Protein AF-A0A7Y2NT24-F1 (afdb_monomer_lite)

Secondary structure (DSSP, 8-state):
-EEEEEEEEE-TTS-EEEEEEEEEETTTTEEEESS-EEEEETTEEEEEEEEEEEEPTT-SS-EEEEEEEEEEEEE----

pLDDT: mean 91.33, std 7.11, range [64.44, 98.19]

Radius of gyration: 12.64 Å; chains: 1; bounding box: 31×23×32 Å

Structure (mmCIF, N/CA/C/O backbone):
data_AF-A0A7Y2NT24-F1
#
_entry.id   AF-A0A7Y2NT24-F1
#
loop_
_atom_site.group_PDB
_atom_site.id
_atom_site.type_symbol
_atom_site.label_atom_id
_atom_site.label_alt_id
_atom_site.label_comp_id
_atom_site.label_asym_id
_atom_site.label_entity_id
_atom_site.label_seq_id
_atom_site.pdbx_PDB_ins_code
_atom_site.Cartn_x
_atom_site.Cartn_y
_atom_site.Cartn_z
_atom_site.occupancy
_atom_site.B_iso_or_equiv
_atom_site.auth_seq_id
_atom_site.auth_comp_id
_atom_si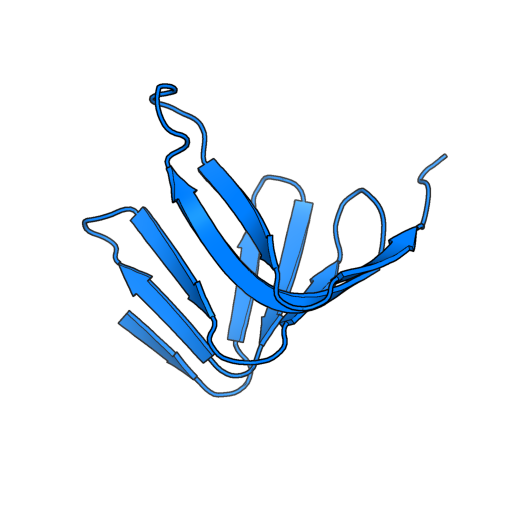te.auth_asym_id
_atom_site.auth_atom_id
_atom_site.pdbx_PDB_model_num
ATOM 1 N N . ALA A 1 1 ? 8.887 -11.706 -8.283 1.00 90.06 1 ALA A N 1
ATOM 2 C CA . ALA A 1 1 ? 7.878 -12.734 -8.584 1.00 90.06 1 ALA A CA 1
ATOM 3 C C . ALA A 1 1 ? 6.553 -12.053 -8.913 1.00 90.06 1 ALA A C 1
AT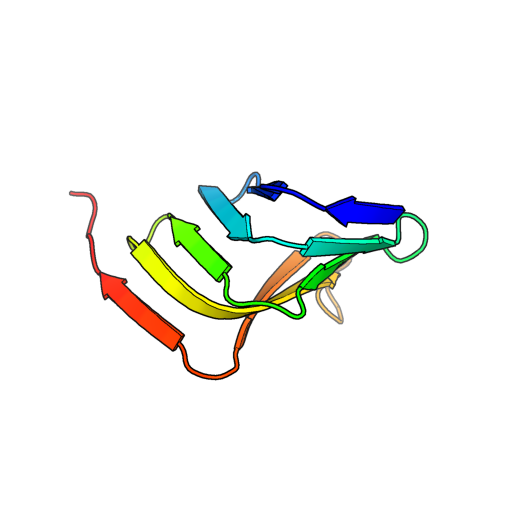OM 5 O O . ALA A 1 1 ? 6.440 -10.852 -8.702 1.00 90.06 1 ALA A O 1
ATOM 6 N N . ILE A 1 2 ? 5.575 -12.790 -9.437 1.00 93.06 2 ILE A N 1
ATOM 7 C CA . ILE A 1 2 ? 4.198 -12.304 -9.580 1.00 93.06 2 ILE A CA 1
ATOM 8 C C . ILE A 1 2 ? 3.334 -13.123 -8.620 1.00 93.06 2 ILE A C 1
ATOM 10 O O . ILE A 1 2 ? 3.417 -14.349 -8.626 1.00 93.06 2 ILE A O 1
ATOM 14 N N . LEU A 1 3 ? 2.555 -12.437 -7.788 1.00 91.94 3 LEU A N 1
ATOM 15 C CA . LEU A 1 3 ? 1.561 -13.004 -6.879 1.00 91.94 3 LEU A CA 1
ATOM 16 C C . LEU A 1 3 ? 0.179 -12.611 -7.404 1.00 91.94 3 LEU A C 1
ATOM 18 O O . LEU A 1 3 ? -0.005 -11.460 -7.802 1.00 91.94 3 LEU A O 1
ATOM 22 N N . GLN A 1 4 ? -0.750 -13.562 -7.466 1.00 92.12 4 GLN A N 1
ATOM 23 C CA . GLN A 1 4 ? -2.087 -13.375 -8.031 1.00 92.12 4 GLN A CA 1
ATOM 24 C C . GLN A 1 4 ? -3.134 -14.148 -7.229 1.00 92.12 4 GLN A C 1
ATOM 26 O O . GLN A 1 4 ? -2.828 -15.210 -6.690 1.00 92.12 4 GLN A O 1
ATOM 31 N N . GLY A 1 5 ? -4.371 -13.645 -7.236 1.00 83.69 5 GLY A N 1
ATOM 32 C CA . GLY A 1 5 ? -5.534 -14.327 -6.662 1.00 83.69 5 GLY A CA 1
ATOM 33 C C . GLY A 1 5 ? -5.660 -14.113 -5.157 1.00 83.69 5 GLY A C 1
ATOM 34 O O . GLY A 1 5 ? -5.424 -15.036 -4.385 1.00 83.69 5 GLY A O 1
ATOM 35 N N . GLY A 1 6 ? -6.046 -12.898 -4.750 1.00 82.25 6 G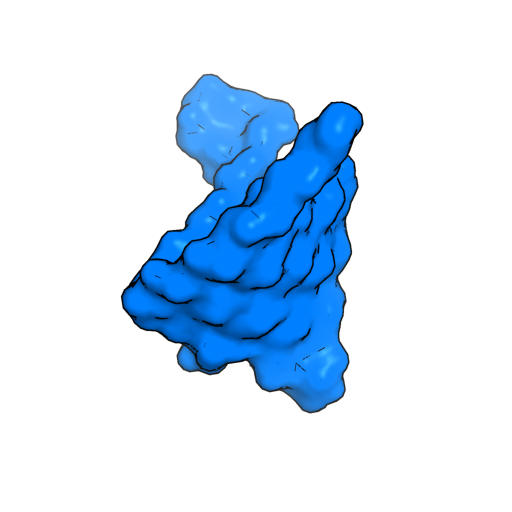LY A N 1
ATOM 36 C CA . GLY A 1 6 ? -6.207 -12.539 -3.338 1.00 82.25 6 GLY A CA 1
ATOM 37 C C . GLY A 1 6 ? -4.862 -12.415 -2.628 1.00 82.25 6 GLY A C 1
ATOM 38 O O . GLY A 1 6 ? -4.530 -13.211 -1.751 1.00 82.25 6 GLY A O 1
ATOM 39 N N . THR A 1 7 ? -4.057 -11.436 -3.041 1.00 91.19 7 THR A N 1
ATOM 40 C CA . THR A 1 7 ? -2.722 -11.225 -2.478 1.00 91.19 7 THR A CA 1
ATOM 41 C C . THR A 1 7 ? -2.780 -10.257 -1.306 1.00 91.19 7 THR A C 1
ATOM 43 O O . THR A 1 7 ? -3.378 -9.187 -1.407 1.00 91.19 7 THR A O 1
ATOM 46 N N . VAL A 1 8 ? -2.084 -10.610 -0.224 1.00 93.06 8 VAL A N 1
ATOM 47 C CA . VAL A 1 8 ? -1.934 -9.770 0.966 1.00 93.06 8 VAL A CA 1
ATOM 48 C C . VAL A 1 8 ? -0.467 -9.390 1.151 1.00 93.06 8 VAL A C 1
ATOM 50 O O . VAL A 1 8 ? 0.412 -10.255 1.146 1.00 93.06 8 VAL A O 1
ATOM 53 N N . LEU A 1 9 ? -0.196 -8.100 1.340 1.00 90.44 9 LEU A N 1
ATOM 54 C CA . LEU A 1 9 ? 1.096 -7.575 1.777 1.00 90.44 9 LEU A CA 1
ATOM 55 C C . LEU A 1 9 ? 0.963 -7.044 3.201 1.00 90.44 9 LEU A C 1
ATOM 57 O O . LEU A 1 9 ? 0.129 -6.184 3.468 1.00 90.44 9 LEU A O 1
ATOM 61 N N . GLN A 1 10 ? 1.822 -7.518 4.101 1.00 91.94 10 GLN A N 1
ATOM 62 C CA . GLN A 1 10 ? 1.944 -6.986 5.456 1.00 91.94 10 GLN A CA 1
ATOM 63 C C . GLN A 1 10 ? 3.289 -6.284 5.627 1.00 91.94 10 GLN A C 1
ATOM 65 O O . GLN A 1 10 ? 4.338 -6.830 5.285 1.00 91.94 10 GLN A O 1
ATOM 70 N N . SER A 1 11 ? 3.249 -5.069 6.166 1.00 86.31 11 SER A N 1
ATOM 71 C CA . SER A 1 11 ? 4.427 -4.268 6.490 1.00 86.31 11 SER A CA 1
ATOM 72 C C . SER A 1 11 ? 4.638 -4.209 7.998 1.00 86.31 11 SER A C 1
ATOM 74 O O . SER A 1 11 ? 3.690 -4.021 8.762 1.00 86.31 11 SER A O 1
ATOM 76 N N . SER A 1 12 ? 5.899 -4.236 8.433 1.00 85.19 12 SER A N 1
ATOM 77 C CA . SER A 1 12 ? 6.280 -3.998 9.833 1.00 85.19 12 SER A CA 1
ATOM 78 C C . SER A 1 12 ? 5.918 -2.594 10.335 1.00 85.19 12 SER A C 1
ATOM 80 O O . SER A 1 12 ? 5.963 -2.345 11.534 1.00 85.19 12 SER A O 1
ATOM 82 N N . THR A 1 13 ? 5.547 -1.677 9.436 1.00 83.19 13 THR A N 1
ATOM 83 C CA . THR A 1 13 ? 5.031 -0.338 9.765 1.00 83.19 13 THR A CA 1
ATOM 84 C C . THR A 1 13 ? 3.522 -0.307 10.042 1.00 83.19 13 THR A C 1
ATOM 86 O O . THR A 1 13 ? 2.951 0.774 10.158 1.00 83.19 13 THR A O 1
ATOM 89 N N . 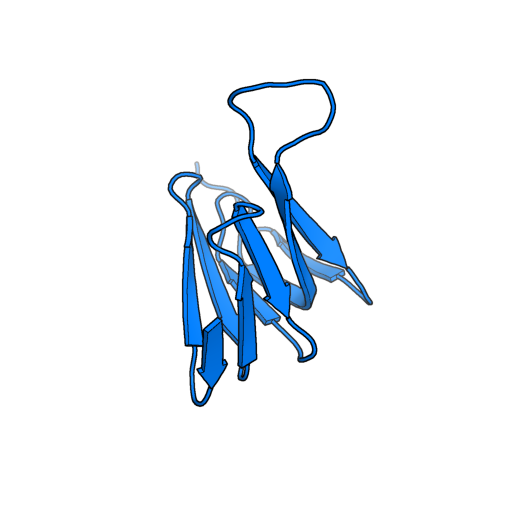GLY A 1 14 ? 2.869 -1.471 10.148 1.00 90.31 14 GLY A N 1
ATOM 90 C CA . GLY A 1 14 ? 1.462 -1.587 10.547 1.00 90.31 14 GLY A CA 1
ATOM 91 C C . GLY A 1 14 ? 0.458 -1.507 9.399 1.00 90.31 14 GLY A C 1
ATOM 92 O O . GLY A 1 14 ? -0.714 -1.257 9.652 1.00 90.31 14 GLY A O 1
ATOM 93 N N . TYR A 1 15 ? 0.899 -1.711 8.154 1.00 92.69 15 TYR A N 1
ATOM 94 C CA . TYR A 1 15 ? 0.010 -1.749 6.990 1.00 92.69 15 TYR A CA 1
ATOM 95 C C . TYR A 1 15 ? -0.298 -3.184 6.575 1.00 92.69 15 TYR A C 1
ATOM 97 O O . TYR A 1 15 ? 0.617 -4.000 6.450 1.00 92.69 15 TYR A O 1
ATOM 105 N N . THR A 1 16 ? -1.567 -3.455 6.290 1.00 95.94 16 THR A N 1
ATOM 106 C CA . THR A 1 16 ? -2.028 -4.640 5.559 1.00 95.94 16 THR A CA 1
ATOM 107 C C . THR A 1 16 ? -2.673 -4.163 4.268 1.00 95.94 16 THR A C 1
ATOM 109 O O . THR A 1 16 ? -3.555 -3.314 4.323 1.00 95.94 16 THR A O 1
ATOM 112 N N . VAL A 1 17 ? -2.208 -4.656 3.121 1.00 95.81 17 VAL A N 1
ATOM 113 C CA . VAL A 1 17 ? -2.685 -4.272 1.786 1.00 95.81 17 VAL A CA 1
ATOM 114 C C . VAL A 1 17 ? -3.210 -5.506 1.070 1.00 95.81 17 VAL A C 1
ATOM 116 O O . VAL A 1 17 ? -2.494 -6.498 0.954 1.00 95.81 17 VAL A O 1
ATOM 119 N N . GLU A 1 18 ? -4.425 -5.419 0.552 1.00 96.81 18 GLU A N 1
ATOM 120 C CA . GLU A 1 18 ? -5.105 -6.451 -0.220 1.00 96.81 18 GLU A CA 1
ATOM 121 C C . GLU A 1 18 ? -5.272 -5.995 -1.668 1.00 96.81 18 GLU A C 1
ATOM 123 O O . GLU A 1 18 ? -5.636 -4.845 -1.937 1.00 96.81 18 GLU A O 1
ATOM 128 N N . THR A 1 19 ? -4.987 -6.892 -2.611 1.00 96.62 19 THR A N 1
ATOM 129 C CA . THR A 1 19 ? -5.161 -6.644 -4.046 1.00 96.62 19 THR A CA 1
ATOM 130 C C . THR A 1 19 ? -5.182 -7.951 -4.837 1.00 96.62 19 THR A C 1
ATOM 132 O O . THR A 1 19 ? -4.784 -9.012 -4.344 1.00 96.62 19 THR A O 1
ATOM 135 N N . ASP A 1 20 ? -5.583 -7.884 -6.101 1.00 95.56 20 ASP A N 1
ATOM 136 C CA . ASP A 1 20 ? -5.605 -9.050 -6.983 1.00 95.56 20 ASP A CA 1
ATOM 137 C C . ASP A 1 20 ? -4.210 -9.483 -7.425 1.00 95.56 20 ASP A C 1
ATOM 139 O O . ASP A 1 20 ? -3.983 -10.679 -7.645 1.00 95.56 20 ASP A O 1
ATOM 143 N N . ARG A 1 21 ? -3.271 -8.534 -7.554 1.00 94.75 21 ARG A N 1
ATOM 144 C CA . ARG A 1 21 ? -1.944 -8.798 -8.110 1.00 94.75 21 ARG A CA 1
ATOM 145 C C . ARG A 1 21 ? -0.836 -7.935 -7.512 1.00 94.75 21 ARG A C 1
ATOM 147 O O . ARG A 1 21 ? -0.929 -6.713 -7.472 1.00 94.75 21 ARG A O 1
ATOM 154 N N . ILE A 1 22 ? 0.271 -8.584 -7.144 1.00 95.38 22 ILE A N 1
ATOM 155 C CA . ILE A 1 22 ? 1.512 -7.913 -6.726 1.00 95.38 22 ILE A CA 1
ATOM 156 C C . ILE A 1 22 ? 2.680 -8.399 -7.584 1.00 95.38 22 ILE A C 1
ATOM 158 O O . ILE A 1 22 ? 2.911 -9.601 -7.740 1.00 95.38 22 ILE A O 1
ATOM 162 N N . VAL A 1 23 ? 3.459 -7.461 -8.116 1.00 95.50 23 VAL A N 1
ATOM 163 C CA . VAL A 1 23 ? 4.738 -7.720 -8.785 1.00 95.50 23 VAL A CA 1
ATOM 164 C C . VAL A 1 23 ? 5.867 -7.342 -7.843 1.00 95.50 23 VAL A C 1
ATOM 166 O O . VAL A 1 23 ? 5.972 -6.196 -7.428 1.00 95.50 23 VAL A O 1
ATOM 169 N N . THR A 1 24 ? 6.735 -8.294 -7.520 1.00 94.00 24 THR A N 1
ATOM 170 C CA . THR A 1 24 ? 7.862 -8.087 -6.604 1.00 94.00 24 THR A CA 1
ATOM 171 C C . THR A 1 24 ? 9.206 -8.276 -7.295 1.00 94.00 24 THR A C 1
ATOM 173 O O . THR A 1 24 ? 9.347 -9.095 -8.208 1.00 94.00 24 THR A O 1
ATOM 176 N N . SER A 1 25 ? 10.234 -7.587 -6.812 1.00 94.25 25 SER A N 1
ATOM 177 C CA . SER A 1 25 ? 11.626 -7.833 -7.185 1.00 94.25 25 SER A CA 1
ATOM 178 C C . SER A 1 25 ? 12.465 -7.988 -5.930 1.00 94.25 25 SER A C 1
ATOM 180 O O . SER A 1 25 ? 12.638 -7.036 -5.177 1.00 94.25 25 SER A O 1
ATOM 182 N N . TYR A 1 26 ? 13.017 -9.182 -5.712 1.00 89.25 26 TYR A N 1
ATOM 183 C CA . TYR A 1 26 ? 13.932 -9.411 -4.594 1.00 89.25 26 TYR A CA 1
ATOM 184 C C . TYR A 1 26 ? 15.244 -8.638 -4.783 1.00 89.25 26 TYR A C 1
ATOM 186 O O . TYR A 1 26 ? 15.714 -7.985 -3.861 1.00 89.25 26 TYR A O 1
ATOM 194 N N . ALA A 1 27 ? 15.787 -8.639 -6.007 1.00 90.25 27 ALA A N 1
ATOM 195 C CA . ALA A 1 27 ? 17.040 -7.956 -6.328 1.00 90.25 27 ALA A CA 1
ATOM 196 C C . ALA A 1 27 ? 16.969 -6.436 -6.113 1.00 90.25 27 ALA A C 1
ATOM 198 O O . ALA A 1 27 ? 17.964 -5.822 -5.746 1.00 90.25 27 ALA A O 1
ATOM 199 N N . GLN A 1 28 ? 15.797 -5.836 -6.341 1.00 88.75 28 GLN A N 1
ATOM 200 C CA . GLN A 1 28 ? 15.586 -4.395 -6.170 1.00 88.75 28 GLN A CA 1
ATOM 201 C C . GLN A 1 28 ? 14.876 -4.049 -4.852 1.00 88.75 28 GLN A C 1
ATOM 203 O O . GLN A 1 28 ? 14.725 -2.874 -4.537 1.00 88.75 28 GLN A O 1
ATOM 208 N N . ALA A 1 29 ? 14.445 -5.059 -4.089 1.00 89.38 29 ALA A N 1
ATOM 209 C CA . ALA A 1 29 ? 13.587 -4.916 -2.917 1.00 89.38 29 ALA A CA 1
ATOM 210 C C . ALA A 1 29 ? 12.350 -4.028 -3.184 1.00 89.38 29 ALA A C 1
ATOM 212 O O . ALA A 1 29 ? 12.070 -3.089 -2.439 1.00 89.38 29 ALA A O 1
ATOM 213 N N . THR A 1 30 ? 11.626 -4.319 -4.271 1.00 93.06 30 THR A N 1
ATOM 214 C CA . THR A 1 30 ? 10.420 -3.574 -4.671 1.00 93.06 30 THR A CA 1
ATOM 215 C C . THR A 1 30 ? 9.164 -4.438 -4.684 1.00 93.06 30 THR A C 1
ATOM 217 O O . THR A 1 30 ? 9.233 -5.656 -4.896 1.00 93.06 30 THR A O 1
ATOM 220 N N . ALA A 1 31 ? 8.012 -3.794 -4.495 1.00 94.38 31 ALA A N 1
ATOM 221 C CA . ALA A 1 31 ? 6.692 -4.363 -4.742 1.00 94.38 31 ALA A CA 1
ATOM 222 C C . ALA A 1 31 ? 5.780 -3.322 -5.407 1.00 94.38 31 ALA A C 1
ATOM 224 O O . ALA A 1 31 ? 5.745 -2.173 -4.986 1.00 94.38 31 ALA A O 1
ATOM 225 N N . GLU A 1 32 ? 5.043 -3.721 -6.436 1.00 96.31 32 GLU A N 1
ATOM 226 C CA . GLU A 1 32 ? 4.147 -2.862 -7.213 1.00 96.31 32 GLU A CA 1
ATOM 227 C C . GLU A 1 32 ? 2.814 -3.567 -7.439 1.00 96.31 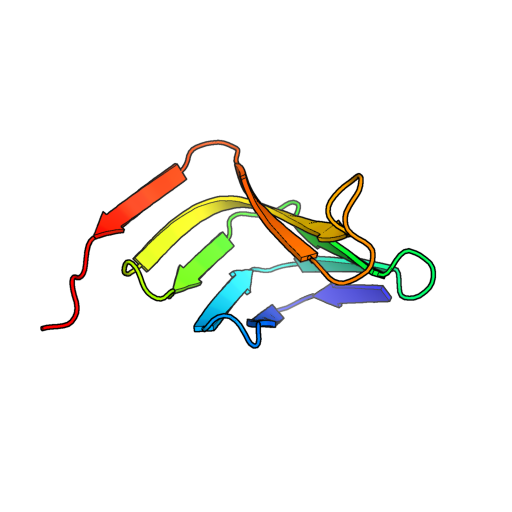32 GLU A C 1
ATOM 229 O O . GLU A 1 32 ? 2.750 -4.796 -7.544 1.00 96.31 32 GLU A O 1
ATOM 234 N N . THR A 1 33 ? 1.759 -2.777 -7.581 1.00 96.50 33 THR A N 1
ATOM 235 C CA . THR A 1 33 ? 0.411 -3.245 -7.923 1.00 96.50 33 THR A CA 1
ATOM 236 C C . THR A 1 33 ? -0.086 -2.504 -9.156 1.00 96.50 33 THR A C 1
ATOM 238 O O . THR A 1 33 ? 0.283 -1.353 -9.408 1.00 96.50 33 THR A O 1
ATOM 241 N N . ASP A 1 34 ? -0.895 -3.179 -9.960 1.00 92.69 34 ASP A N 1
ATOM 242 C CA . ASP A 1 34 ? -1.522 -2.621 -11.160 1.00 92.69 34 ASP A CA 1
ATOM 243 C C . ASP A 1 34 ? -3.055 -2.635 -11.105 1.00 92.69 34 ASP A C 1
ATOM 245 O O . ASP A 1 34 ? -3.700 -2.207 -12.061 1.00 92.69 34 ASP A O 1
ATOM 249 N N . SER A 1 35 ? -3.611 -3.120 -9.997 1.00 92.31 35 SER A N 1
ATOM 250 C CA . SER A 1 35 ? -5.031 -3.148 -9.665 1.00 92.31 35 SER A CA 1
ATOM 251 C C . SER A 1 35 ? -5.299 -2.330 -8.407 1.00 92.31 35 SER A C 1
ATOM 253 O O . SER A 1 35 ? -4.372 -2.050 -7.642 1.00 92.31 35 SER A O 1
ATOM 255 N N . GLU A 1 36 ? -6.577 -2.010 -8.183 1.00 96.56 36 GLU A N 1
ATOM 256 C CA . GLU A 1 36 ? -7.043 -1.373 -6.952 1.00 96.56 36 GLU A CA 1
ATOM 257 C C . GLU A 1 36 ? -6.480 -2.098 -5.725 1.00 96.56 36 GLU A C 1
ATOM 259 O O . GLU A 1 36 ? -6.356 -3.331 -5.684 1.00 96.56 36 GLU A O 1
ATOM 264 N N . VAL A 1 37 ? -6.124 -1.307 -4.723 1.00 97.19 37 VAL A N 1
ATOM 265 C CA . VAL A 1 37 ? -5.672 -1.790 -3.432 1.00 97.19 37 VAL A CA 1
ATOM 266 C C . VAL A 1 37 ? -6.624 -1.318 -2.347 1.00 97.19 37 VAL A C 1
ATOM 268 O O . VAL A 1 37 ? -7.081 -0.171 -2.347 1.00 97.19 37 VAL A O 1
ATOM 271 N N . ARG A 1 38 ? -6.872 -2.197 -1.382 1.00 97.50 38 ARG A N 1
ATOM 272 C CA . ARG A 1 38 ? -7.506 -1.856 -0.108 1.00 97.50 38 ARG A CA 1
ATOM 273 C C . ARG A 1 38 ? -6.473 -2.036 0.978 1.00 97.50 38 ARG A C 1
ATOM 275 O O . ARG A 1 38 ? -5.825 -3.076 1.028 1.00 97.50 38 ARG A O 1
ATOM 282 N N . ALA A 1 39 ? -6.274 -1.033 1.816 1.00 96.38 39 ALA A N 1
ATOM 283 C CA . ALA A 1 39 ? -5.275 -1.102 2.863 1.00 96.38 39 ALA A CA 1
ATOM 284 C C . ALA A 1 39 ? -5.819 -0.628 4.203 1.00 96.38 39 ALA A C 1
ATOM 286 O O . ALA A 1 39 ? -6.532 0.366 4.288 1.00 96.38 39 ALA A O 1
ATOM 287 N N . THR A 1 40 ? -5.416 -1.316 5.262 1.00 96.56 40 THR A N 1
ATOM 288 C CA . THR A 1 40 ? -5.604 -0.875 6.642 1.00 96.56 40 THR A CA 1
ATOM 289 C C . THR A 1 40 ? -4.241 -0.512 7.200 1.00 96.56 40 THR A C 1
ATOM 291 O O . THR A 1 40 ? -3.285 -1.279 7.059 1.00 96.56 40 THR A O 1
ATOM 294 N N . GLY A 1 41 ? -4.134 0.664 7.808 1.00 93.75 41 GLY A N 1
ATOM 295 C CA . GLY A 1 41 ? -2.898 1.170 8.388 1.00 93.75 41 GLY A CA 1
ATOM 296 C C . GLY A 1 41 ? -3.127 1.939 9.688 1.00 93.75 41 GLY A C 1
ATOM 297 O O . GLY A 1 41 ? -4.261 2.068 10.146 1.00 93.75 41 GLY A O 1
ATOM 298 N N . PRO A 1 42 ? -2.061 2.511 10.275 1.00 92.00 42 PRO A N 1
ATOM 299 C CA . PRO A 1 42 ? -2.144 3.228 11.551 1.00 92.00 42 PRO A CA 1
ATOM 300 C C . PRO A 1 42 ? -3.078 4.448 11.545 1.00 92.00 42 PRO A C 1
ATOM 302 O O . PRO A 1 42 ? -3.513 4.886 12.602 1.00 92.00 42 PRO A O 1
ATOM 305 N N . ALA A 1 43 ? -3.356 5.015 10.366 1.00 91.06 43 ALA A N 1
ATOM 306 C CA . ALA A 1 43 ? -4.260 6.153 10.202 1.00 91.06 43 ALA A CA 1
ATOM 307 C C . ALA A 1 43 ? -5.724 5.746 9.941 1.00 91.06 43 ALA A C 1
ATOM 309 O O . ALA A 1 43 ? -6.583 6.623 9.910 1.00 91.06 43 ALA A O 1
ATOM 310 N N . GLY A 1 44 ? -6.006 4.460 9.714 1.00 94.62 44 GLY A N 1
ATOM 311 C CA . GLY A 1 44 ? -7.322 3.945 9.336 1.00 94.62 44 GLY A CA 1
ATOM 312 C C . GLY A 1 44 ? -7.303 3.157 8.030 1.00 94.62 44 GLY A C 1
ATOM 313 O O . GLY A 1 44 ? -6.287 2.557 7.660 1.00 94.62 44 GLY A O 1
ATOM 314 N N . THR A 1 45 ? -8.437 3.152 7.340 1.00 97.06 45 THR A N 1
ATOM 315 C CA . THR A 1 45 ? -8.660 2.350 6.133 1.00 97.06 45 THR A CA 1
ATOM 316 C C . THR A 1 45 ? -8.569 3.227 4.887 1.00 97.06 45 THR A C 1
ATOM 318 O O . THR A 1 45 ? -9.162 4.300 4.842 1.00 97.06 45 THR A O 1
ATOM 321 N N . LEU A 1 46 ? -7.846 2.788 3.857 1.00 96.31 46 LEU A N 1
ATOM 322 C CA . LEU A 1 46 ? -7.724 3.511 2.591 1.00 96.31 46 LEU A CA 1
ATOM 323 C C . LEU A 1 46 ? -7.934 2.610 1.376 1.00 96.31 46 LEU A C 1
ATOM 325 O O . LEU A 1 46 ? -7.604 1.422 1.391 1.00 96.31 46 LEU A O 1
ATOM 329 N N . THR A 1 47 ? -8.426 3.207 0.297 1.00 98.06 47 THR A N 1
ATOM 330 C CA . THR A 1 47 ? -8.469 2.616 -1.042 1.00 98.06 47 THR A CA 1
ATOM 331 C C . THR A 1 47 ? -7.621 3.456 -1.991 1.00 98.06 47 THR A C 1
ATOM 333 O O . THR A 1 47 ? -7.517 4.679 -1.851 1.00 98.06 47 THR A O 1
ATOM 336 N N . ALA A 1 48 ? -6.943 2.796 -2.928 1.00 98.19 48 ALA A N 1
ATOM 337 C CA . ALA A 1 48 ? -6.164 3.481 -3.950 1.00 98.19 48 ALA A CA 1
ATOM 338 C C . ALA A 1 48 ? -6.130 2.692 -5.256 1.00 98.19 48 ALA A C 1
ATOM 340 O O . ALA A 1 48 ? -6.196 1.464 -5.244 1.00 98.19 48 ALA A O 1
ATOM 341 N N . GLY A 1 49 ? -5.968 3.378 -6.387 1.00 97.88 49 GLY A N 1
ATOM 342 C CA . GLY A 1 49 ? -5.830 2.708 -7.678 1.00 97.88 49 GLY A CA 1
ATOM 343 C C . GLY A 1 49 ? -4.562 1.857 -7.778 1.00 97.88 49 GLY A C 1
ATOM 344 O O . GLY A 1 49 ? -4.592 0.825 -8.444 1.00 97.88 49 GLY A O 1
ATOM 345 N N . ARG A 1 50 ? -3.460 2.274 -7.129 1.00 97.25 50 ARG A N 1
ATOM 346 C CA . ARG A 1 50 ? -2.185 1.533 -7.076 1.00 97.25 50 ARG A CA 1
ATOM 347 C C . ARG A 1 50 ? -1.387 1.792 -5.798 1.00 97.25 50 ARG A C 1
ATOM 349 O O . ARG A 1 50 ? -1.525 2.812 -5.124 1.00 97.25 50 ARG A O 1
ATOM 356 N N . MET A 1 51 ? -0.448 0.890 -5.551 1.00 96.25 51 MET A N 1
ATOM 357 C CA . MET A 1 51 ? 0.570 0.908 -4.503 1.00 96.25 51 MET A CA 1
ATOM 358 C C . MET A 1 51 ? 1.957 0.575 -5.069 1.00 96.25 51 MET A C 1
ATOM 360 O O . MET A 1 51 ? 2.085 -0.316 -5.913 1.00 96.25 51 MET A O 1
ATOM 364 N N . SER A 1 52 ? 2.978 1.271 -4.561 1.00 95.56 52 SER A N 1
ATOM 365 C CA . SER A 1 52 ? 4.399 0.993 -4.795 1.00 95.56 52 SER A CA 1
ATOM 366 C C . SER A 1 52 ? 5.192 1.000 -3.489 1.00 95.56 52 SER A C 1
ATOM 368 O O . SER A 1 52 ? 5.073 1.938 -2.698 1.00 95.56 52 SER A O 1
ATOM 370 N N . LEU A 1 53 ? 6.049 0.003 -3.300 1.00 92.94 53 LEU A N 1
ATOM 371 C CA . LEU A 1 53 ? 7.015 -0.111 -2.215 1.00 92.94 53 LEU A CA 1
ATOM 372 C C . LEU A 1 53 ? 8.421 -0.162 -2.811 1.00 92.94 53 LEU A C 1
ATOM 374 O O . LEU A 1 53 ? 8.730 -1.059 -3.597 1.00 92.94 53 LEU A O 1
ATOM 378 N N . ALA A 1 54 ? 9.282 0.765 -2.406 1.00 92.44 54 ALA A N 1
ATOM 379 C CA . ALA A 1 54 ? 10.681 0.801 -2.822 1.00 92.44 54 ALA A CA 1
ATOM 380 C C . ALA A 1 54 ? 11.574 1.334 -1.699 1.00 92.44 54 ALA A C 1
ATOM 382 O O . ALA A 1 54 ? 11.091 1.944 -0.743 1.00 92.44 54 ALA A O 1
ATOM 383 N N . ARG A 1 55 ? 12.890 1.130 -1.807 1.00 88.88 55 ARG A N 1
ATOM 384 C CA . ARG A 1 55 ? 13.850 1.765 -0.896 1.00 88.88 55 ARG A CA 1
ATOM 385 C C . ARG A 1 55 ? 13.746 3.290 -1.013 1.00 88.88 55 ARG A C 1
ATOM 387 O O . ARG A 1 55 ? 13.637 3.828 -2.115 1.00 88.88 55 ARG A O 1
ATOM 394 N N . ARG A 1 56 ? 13.777 3.987 0.121 1.00 84.88 56 ARG A N 1
ATOM 395 C CA . ARG A 1 56 ? 13.750 5.449 0.159 1.00 84.88 56 ARG A CA 1
ATOM 396 C C . ARG A 1 56 ? 15.061 5.997 -0.435 1.00 84.88 56 ARG A C 1
ATOM 398 O O . ARG A 1 56 ? 16.135 5.590 0.001 1.00 84.88 56 ARG A O 1
ATOM 405 N N . PRO A 1 57 ? 15.009 6.929 -1.403 1.00 78.25 57 PRO A N 1
ATOM 406 C CA . PRO A 1 57 ? 16.216 7.568 -1.919 1.00 78.25 57 PRO A CA 1
ATOM 407 C C . PRO A 1 57 ? 16.969 8.313 -0.808 1.00 78.25 57 PRO A C 1
ATOM 409 O O . PRO A 1 57 ? 16.365 9.100 -0.082 1.00 78.25 57 PRO A O 1
ATOM 412 N N . GLY A 1 58 ? 18.280 8.087 -0.694 1.00 78.62 58 GLY A N 1
ATOM 413 C CA . GLY A 1 58 ? 19.142 8.786 0.269 1.00 78.62 58 GLY A CA 1
ATOM 414 C C . GLY A 1 58 ? 19.089 8.269 1.713 1.00 78.62 58 GLY A C 1
ATOM 415 O O . GLY A 1 58 ? 19.711 8.875 2.579 1.00 78.62 58 GLY A O 1
ATOM 416 N N . ASP A 1 59 ? 18.376 7.171 1.975 1.00 72.94 59 ASP A N 1
ATOM 417 C CA . ASP A 1 59 ? 18.274 6.535 3.291 1.00 72.94 59 ASP A CA 1
ATOM 418 C C . ASP A 1 59 ? 18.478 5.019 3.134 1.00 72.94 59 ASP A C 1
ATOM 420 O O . ASP A 1 59 ? 17.663 4.324 2.522 1.00 72.94 59 ASP A O 1
ATOM 424 N N . ASP A 1 60 ? 19.593 4.497 3.651 1.00 64.44 60 ASP A N 1
ATOM 425 C CA . ASP A 1 60 ? 20.009 3.106 3.426 1.00 64.44 60 ASP A CA 1
ATOM 426 C C . ASP A 1 60 ? 19.127 2.070 4.143 1.00 64.44 60 ASP A C 1
ATOM 428 O O . ASP A 1 60 ? 19.182 0.884 3.797 1.00 64.44 60 ASP A O 1
ATOM 432 N N . ALA A 1 61 ? 18.291 2.495 5.097 1.00 65.50 61 ALA A N 1
ATOM 433 C CA . ALA A 1 61 ? 17.470 1.602 5.920 1.00 65.50 61 ALA A CA 1
ATOM 434 C C . ALA A 1 61 ? 15.951 1.777 5.733 1.00 65.50 61 ALA A C 1
ATOM 436 O O . ALA A 1 61 ? 15.173 0.961 6.232 1.00 65.50 61 ALA A O 1
ATOM 437 N N . GLY A 1 62 ? 15.507 2.818 5.024 1.00 81.06 62 GLY A N 1
ATOM 438 C CA . GLY A 1 62 ? 14.088 3.136 4.877 1.00 81.06 62 GLY A CA 1
ATOM 439 C C . GLY A 1 62 ? 13.439 2.496 3.648 1.00 81.06 62 GLY A C 1
ATOM 440 O O . GLY A 1 62 ? 13.973 2.567 2.543 1.00 81.06 62 GLY A O 1
ATOM 441 N N . TYR A 1 63 ? 12.232 1.954 3.809 1.00 86.44 63 TYR A N 1
ATOM 442 C CA . TYR A 1 63 ? 11.316 1.699 2.693 1.00 86.44 63 TYR A CA 1
ATOM 443 C C . TYR A 1 63 ? 10.249 2.795 2.634 1.00 86.44 63 TYR A C 1
ATOM 445 O O . TYR A 1 63 ? 9.811 3.312 3.664 1.00 86.44 63 TYR A O 1
ATOM 453 N N . LEU A 1 64 ? 9.833 3.156 1.424 1.00 90.00 64 LEU A N 1
ATOM 454 C CA . LEU A 1 64 ? 8.748 4.088 1.160 1.00 90.00 64 LEU A CA 1
ATOM 455 C C . LEU A 1 64 ? 7.584 3.331 0.522 1.00 90.00 64 LEU A C 1
ATOM 457 O O . LEU A 1 64 ? 7.725 2.776 -0.566 1.00 90.00 64 LEU A O 1
ATOM 461 N N . LEU A 1 65 ? 6.448 3.337 1.216 1.00 92.00 65 LEU A N 1
ATOM 462 C CA . LEU A 1 65 ? 5.172 2.828 0.728 1.00 92.00 65 LEU A CA 1
ATOM 463 C C . LEU A 1 65 ? 4.348 4.009 0.209 1.00 92.00 65 LEU A C 1
ATOM 465 O O . LEU A 1 65 ? 4.058 4.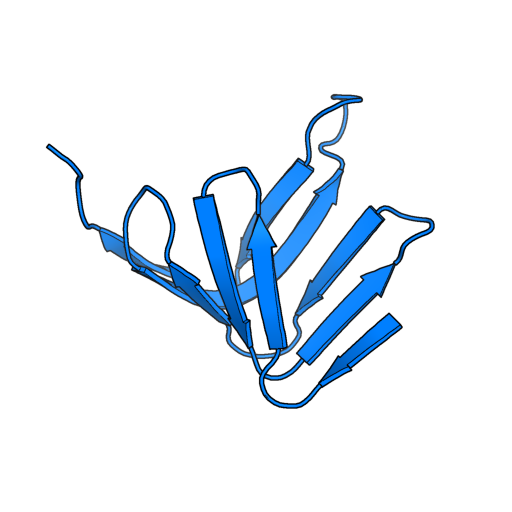936 0.964 1.00 92.00 65 LEU A O 1
ATOM 469 N N . VAL A 1 66 ? 3.995 3.984 -1.073 1.00 94.25 66 VAL A N 1
ATOM 470 C CA . VAL A 1 66 ? 3.216 5.035 -1.737 1.00 94.25 66 VAL A CA 1
ATOM 471 C C . VAL A 1 66 ? 1.914 4.444 -2.250 1.00 94.25 66 VAL A C 1
ATOM 473 O O . VAL A 1 66 ? 1.934 3.466 -2.994 1.00 94.25 66 VAL A O 1
ATOM 476 N N . PHE A 1 67 ? 0.806 5.088 -1.898 1.00 96.00 67 PHE A N 1
ATOM 477 C CA . PHE A 1 67 ? -0.510 4.873 -2.493 1.00 96.00 67 PHE A CA 1
ATOM 478 C C . PHE A 1 67 ? -0.785 6.001 -3.490 1.00 96.00 67 PHE A C 1
ATOM 480 O O . PHE A 1 67 ? -0.487 7.163 -3.205 1.00 96.00 67 PHE A O 1
ATOM 487 N N . LYS A 1 68 ? -1.289 5.668 -4.678 1.00 97.00 68 LYS A N 1
ATOM 488 C CA . LYS A 1 68 ? -1.473 6.612 -5.790 1.00 97.00 68 LYS A CA 1
ATOM 489 C C . LYS A 1 68 ? -2.677 6.229 -6.649 1.00 97.00 68 LYS A C 1
ATOM 491 O O . LYS A 1 68 ? -3.315 5.208 -6.416 1.00 97.00 68 LYS A O 1
ATOM 496 N N . ASP A 1 69 ? -2.950 7.056 -7.654 1.00 97.69 69 ASP A N 1
ATOM 497 C CA . ASP A 1 69 ? -4.035 6.868 -8.622 1.00 97.69 69 ASP A CA 1
ATOM 498 C C . ASP A 1 69 ? -5.430 6.916 -7.973 1.00 97.69 69 ASP A C 1
ATOM 500 O O . ASP A 1 69 ? -6.232 6.000 -8.109 1.00 97.69 69 ASP A O 1
ATOM 504 N N . GLY A 1 70 ? -5.702 8.024 -7.269 1.00 96.38 70 GLY A N 1
ATOM 505 C CA . GLY A 1 70 ? -6.962 8.272 -6.562 1.00 96.38 70 GLY A CA 1
ATOM 506 C C . GLY A 1 70 ? -6.962 7.615 -5.189 1.00 96.38 70 GLY A C 1
ATOM 507 O O . GLY A 1 70 ? -7.217 6.426 -5.084 1.00 96.38 70 GLY A O 1
ATOM 508 N N . VAL A 1 71 ? -6.642 8.388 -4.149 1.00 97.44 71 VAL A N 1
ATOM 509 C CA . VAL A 1 71 ? -6.544 7.896 -2.769 1.00 97.44 71 VAL A CA 1
ATOM 510 C C . VAL A 1 71 ? -7.742 8.391 -1.972 1.00 97.44 71 VAL A C 1
ATOM 512 O O . VAL A 1 71 ? -7.949 9.600 -1.860 1.00 97.44 71 VAL A O 1
ATOM 515 N N . GLU A 1 72 ? -8.489 7.463 -1.388 1.00 97.75 72 GLU A N 1
ATOM 516 C CA . GLU A 1 72 ? -9.536 7.735 -0.408 1.00 97.75 72 GLU A CA 1
ATOM 517 C C . GLU A 1 72 ? -9.088 7.170 0.940 1.00 97.75 72 GLU A C 1
ATOM 519 O O . GLU A 1 72 ? -8.730 6.001 1.037 1.00 97.75 72 GLU A O 1
ATOM 524 N N . LEU A 1 73 ? -9.080 8.008 1.978 1.00 96.94 73 LEU A N 1
ATOM 525 C CA . LEU A 1 73 ? -8.719 7.618 3.339 1.00 96.94 73 LEU A CA 1
ATOM 526 C C . LEU A 1 73 ? -9.904 7.876 4.262 1.00 96.94 73 LEU A C 1
ATOM 528 O O . LEU A 1 73 ? -10.309 9.023 4.465 1.00 96.94 73 LEU A O 1
ATOM 532 N N . ILE A 1 74 ? -10.392 6.809 4.878 1.00 97.25 74 ILE A N 1
ATOM 533 C CA . ILE A 1 74 ? -11.263 6.871 6.041 1.00 97.25 74 ILE A CA 1
ATOM 534 C C . ILE A 1 74 ? -10.361 6.912 7.272 1.00 97.25 74 ILE A C 1
ATOM 536 O O . ILE A 1 74 ? -9.716 5.929 7.634 1.00 97.25 74 ILE A O 1
ATOM 540 N N . TYR A 1 75 ? -10.268 8.094 7.881 1.00 95.50 75 TYR A N 1
ATOM 541 C CA . TYR A 1 75 ? -9.420 8.312 9.046 1.00 95.50 75 TYR A CA 1
ATOM 542 C C . TYR A 1 75 ? -10.045 7.703 10.306 1.00 95.50 75 TYR A C 1
ATOM 544 O O . TYR A 1 75 ? -11.164 8.050 10.685 1.00 95.50 75 TYR A O 1
ATOM 552 N N . GLU A 1 76 ? -9.290 6.834 10.974 1.00 92.94 76 GLU A N 1
ATOM 553 C CA . GLU A 1 76 ? -9.683 6.138 12.201 1.00 92.94 76 GLU A CA 1
ATOM 554 C C . GLU A 1 76 ? -8.599 6.373 13.269 1.00 92.94 76 GLU A C 1
ATOM 556 O O . GLU A 1 76 ? -7.630 5.616 13.359 1.00 92.94 76 GLU A O 1
ATOM 561 N N . PRO A 1 77 ? -8.697 7.456 14.058 1.00 87.38 77 PRO A N 1
ATOM 562 C CA . PRO A 1 77 ? -7.711 7.759 15.087 1.00 87.38 77 PRO A CA 1
ATOM 563 C C . PRO A 1 77 ? -7.728 6.699 16.192 1.00 87.38 77 PRO A C 1
ATOM 565 O O . PRO A 1 77 ? -8.792 6.347 16.705 1.00 87.38 77 PRO A O 1
ATOM 568 N N . GLN A 1 78 ? -6.546 6.246 16.612 1.00 78.44 78 GLN A N 1
ATOM 569 C CA . GLN A 1 78 ? -6.403 5.490 17.856 1.00 78.44 78 GLN A CA 1
ATOM 570 C C . GLN A 1 78 ? -6.244 6.465 19.041 1.00 78.44 78 GLN A C 1
ATOM 572 O O . GLN A 1 78 ? -5.561 7.481 18.877 1.00 78.44 78 GLN A O 1
ATOM 577 N N . PRO A 1 79 ? -6.912 6.205 20.182 1.00 74.25 79 PRO A N 1
ATOM 578 C CA . PRO A 1 79 ? -6.892 7.072 21.363 1.00 74.25 79 PRO A CA 1
ATOM 579 C C . PRO A 1 79 ? -5.537 7.125 22.078 1.00 74.25 79 PRO A C 1
ATOM 581 O O . PRO A 1 79 ? -4.758 6.149 21.976 1.00 74.25 79 PRO A O 1
#

Foldseek 3Di:
DKDADWDWDDDPQFKIKTDGIWDADPVQRKIKDQAKIWMQGQQGTKIARMWIWGADPPDPPDIDIDGYHDMDDDGDHDD

Sequence (79 aa):
AILQGGTVLQSSTGYTVETDRIVTSYAQATAETDSEVRATGPAGTLTAGRMSLARRPGDDAGYLLVFKDGVELIYEPQP